Protein AF-A0A2P4XUU3-F1 (afdb_monomer_lite)

Organism: NCBI:txid4796

pLDDT: mean 79.97, std 17.24, range [43.78, 97.44]

InterPro domains:
  IPR001876 Zinc finger, RanBP2-type [PS01358] (63-82)
  IPR001876 Zinc finger, RanBP2-type [SM00547] (61-85)
  IPR036443 Zinc finger, RanBP2-type superfamily [SSF90209] (59-86)

Secondary structure (DSSP, 8-state):
-HHHHHHHHHHHHHHHHHHHHHHHHHHHHHHHHHHHHHHHHH---TT--GGG---TTTTS-PEEPBTT--EE-TT-SB-TTT-PBTT-B--------

Foldseek 3Di:
DVVVVVVVVVVVVVVVVVVVVVVVVVVVVVVVVVVVVVVVVVPPPPDPPPPPPPPPVVPQQFDQDQDPRDTHGPPDQADPPPRHGPPDHPPPPPPPD

Radius of gyration: 37.01 Å; chains: 1; bounding box: 88×36×87 Å

Structure (mmCIF, N/CA/C/O backbone):
data_AF-A0A2P4XUU3-F1
#
_entry.id   AF-A0A2P4XUU3-F1
#
loop_
_atom_site.group_PDB
_atom_site.id
_atom_site.type_symbol
_atom_site.label_atom_id
_atom_site.label_alt_id
_atom_site.label_comp_id
_atom_site.label_asym_id
_atom_site.label_entity_id
_atom_site.label_seq_id
_atom_site.pdbx_PDB_ins_code
_atom_site.Cartn_x
_atom_site.Cartn_y
_atom_site.Cartn_z
_atom_site.occupancy
_atom_site.B_iso_or_equiv
_atom_site.auth_seq_id
_atom_site.auth_comp_id
_atom_site.auth_asym_id
_atom_site.auth_atom_id
_atom_site.pdbx_PDB_model_num
ATOM 1 N N . MET A 1 1 ? 40.887 16.373 -58.074 1.00 60.69 1 MET A N 1
ATOM 2 C CA . MET A 1 1 ? 40.037 16.927 -56.990 1.00 60.69 1 MET A CA 1
ATOM 3 C C . MET A 1 1 ? 38.887 15.997 -56.569 1.00 60.69 1 MET A C 1
ATOM 5 O O . MET A 1 1 ? 38.326 16.200 -55.505 1.00 60.69 1 MET A O 1
ATOM 9 N N . THR A 1 2 ? 38.545 14.961 -57.342 1.00 74.75 2 THR A N 1
ATOM 10 C CA . THR A 1 2 ? 37.383 14.078 -57.104 1.00 74.75 2 THR A CA 1
ATOM 11 C C . THR A 1 2 ? 37.626 12.963 -56.078 1.00 74.75 2 THR A C 1
ATOM 13 O O . THR A 1 2 ? 36.734 12.660 -55.294 1.00 74.75 2 THR A O 1
ATOM 16 N N . ALA A 1 3 ? 38.836 12.395 -56.018 1.00 77.56 3 ALA A N 1
ATOM 17 C CA . ALA A 1 3 ? 39.163 11.311 -55.083 1.00 77.56 3 ALA A CA 1
ATOM 18 C C . ALA A 1 3 ? 39.088 11.740 -53.603 1.00 77.56 3 ALA A C 1
ATOM 20 O O . ALA A 1 3 ? 38.557 11.008 -52.778 1.00 77.56 3 ALA A O 1
ATOM 21 N N . GLY A 1 4 ? 39.548 12.953 -53.267 1.00 84.44 4 GLY A N 1
ATOM 22 C CA . GLY A 1 4 ? 39.461 13.481 -51.898 1.00 84.44 4 GLY A CA 1
ATOM 23 C C . GLY A 1 4 ? 38.020 13.725 -51.441 1.00 84.44 4 GLY A C 1
ATOM 24 O O . GLY A 1 4 ? 37.669 13.400 -50.312 1.00 84.44 4 GLY A O 1
ATOM 25 N N . LEU A 1 5 ? 37.159 14.215 -52.339 1.00 88.25 5 LEU A N 1
ATOM 26 C CA . LEU A 1 5 ? 35.728 14.378 -52.068 1.00 88.25 5 LEU A CA 1
ATOM 27 C C . LEU A 1 5 ? 35.036 13.024 -51.870 1.00 88.25 5 LEU A C 1
ATOM 29 O O . LEU A 1 5 ? 34.241 12.883 -50.947 1.00 88.25 5 LEU A O 1
ATOM 33 N N . ALA A 1 6 ? 35.378 12.013 -52.674 1.00 87.56 6 ALA A N 1
ATOM 34 C CA . ALA A 1 6 ? 34.838 10.663 -52.518 1.00 87.56 6 ALA A CA 1
ATOM 35 C C . ALA A 1 6 ? 35.210 10.040 -51.161 1.00 87.56 6 ALA A C 1
ATOM 37 O O . ALA A 1 6 ? 34.360 9.436 -50.511 1.00 87.56 6 ALA A O 1
ATOM 38 N N . VAL A 1 7 ? 36.447 10.239 -50.694 1.00 91.94 7 VAL A N 1
ATOM 39 C CA . VAL A 1 7 ? 36.892 9.766 -49.372 1.00 91.94 7 VAL A CA 1
ATOM 40 C C . VAL A 1 7 ? 36.157 10.495 -48.244 1.00 91.94 7 VAL A C 1
ATOM 42 O O . VAL A 1 7 ? 35.696 9.850 -47.307 1.00 91.94 7 VAL A O 1
ATOM 45 N N . LEU A 1 8 ? 35.985 11.817 -48.340 1.00 92.06 8 LEU A N 1
ATOM 46 C CA . LEU A 1 8 ? 35.246 12.591 -47.335 1.00 92.06 8 LEU A CA 1
ATOM 47 C C . LEU A 1 8 ? 33.772 12.177 -47.249 1.00 92.06 8 LEU A C 1
ATOM 49 O O . LEU A 1 8 ? 33.240 12.046 -46.148 1.00 92.06 8 LEU A O 1
ATOM 53 N N . VAL A 1 9 ? 33.131 11.925 -48.393 1.00 93.06 9 VAL A N 1
ATOM 54 C CA . VAL A 1 9 ? 31.751 11.421 -48.445 1.00 93.06 9 VAL A CA 1
ATOM 55 C C . VAL A 1 9 ? 31.665 10.002 -47.879 1.00 93.06 9 VAL A C 1
ATOM 57 O O . VAL A 1 9 ? 30.757 9.703 -47.113 1.00 93.06 9 VAL A O 1
ATOM 60 N N . ALA A 1 10 ? 32.622 9.127 -48.189 1.00 93.06 10 ALA A N 1
ATOM 61 C CA . ALA A 1 10 ? 32.642 7.779 -47.625 1.00 93.06 10 ALA A CA 1
ATOM 62 C C . ALA A 1 10 ? 32.789 7.803 -46.093 1.00 93.06 10 ALA A C 1
ATOM 64 O O . ALA A 1 10 ? 32.062 7.103 -45.390 1.00 93.06 10 ALA A O 1
ATOM 65 N N . LEU A 1 11 ? 33.676 8.649 -45.561 1.00 94.50 11 LEU A N 1
ATOM 66 C CA . LEU A 1 11 ? 33.867 8.802 -44.117 1.00 94.50 11 LEU A CA 1
ATOM 67 C C . LEU A 1 11 ? 32.636 9.401 -43.430 1.00 94.50 11 LEU A C 1
ATOM 69 O O . LEU A 1 11 ? 32.250 8.926 -42.363 1.00 94.50 11 LEU A O 1
ATOM 73 N N . SER A 1 12 ? 31.986 10.400 -44.034 1.00 94.25 12 SER A N 1
ATOM 74 C CA . SER A 1 12 ? 30.775 10.993 -43.458 1.00 94.25 12 SER A CA 1
ATOM 75 C C . SER A 1 12 ? 29.614 9.998 -43.422 1.00 94.25 12 SER A C 1
ATOM 77 O O . SER 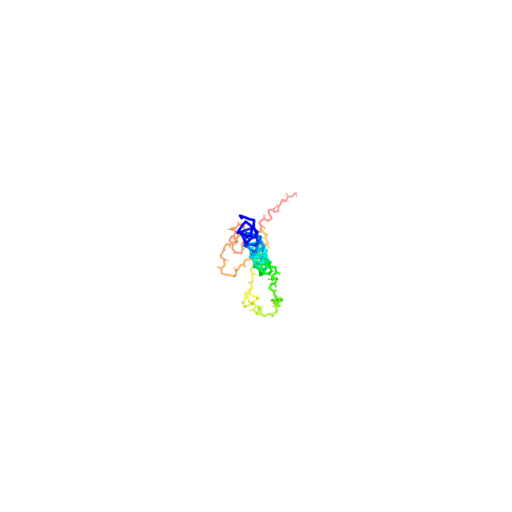A 1 12 ? 28.912 9.920 -42.414 1.00 94.25 12 SER A O 1
ATOM 79 N N . VAL A 1 13 ? 29.461 9.173 -44.463 1.00 95.44 13 VAL A N 1
ATOM 80 C CA . VAL A 1 13 ? 28.465 8.094 -44.502 1.00 95.44 13 VAL A CA 1
ATOM 81 C C . VAL A 1 13 ? 28.747 7.053 -43.419 1.00 95.44 13 VAL A C 1
ATOM 83 O O . VAL A 1 13 ? 27.830 6.674 -42.693 1.00 95.44 13 VAL A O 1
ATOM 86 N N . LEU A 1 14 ? 30.002 6.628 -43.248 1.00 95.88 14 LEU A N 1
ATOM 87 C CA . LEU A 1 14 ? 30.372 5.658 -42.211 1.00 95.88 14 LEU A CA 1
ATOM 88 C C . LEU A 1 14 ? 30.100 6.185 -40.796 1.00 95.88 14 LEU A C 1
ATOM 90 O O . LEU A 1 14 ? 29.549 5.460 -39.967 1.00 95.88 14 LEU A O 1
ATOM 94 N N . LEU A 1 15 ? 30.431 7.450 -40.528 1.00 96.00 15 LEU A N 1
ATOM 95 C CA . LEU A 1 15 ? 30.152 8.086 -39.238 1.00 96.00 15 LEU A CA 1
ATOM 96 C C . LEU A 1 15 ? 28.649 8.222 -38.984 1.00 96.00 15 LEU A C 1
ATOM 98 O O . LEU A 1 15 ? 28.191 7.964 -37.872 1.00 96.00 15 LEU A O 1
ATOM 102 N N . PHE A 1 16 ? 27.875 8.580 -40.008 1.00 96.50 16 PHE A N 1
ATOM 103 C CA . PHE A 1 16 ? 26.426 8.716 -39.895 1.00 96.50 16 PHE A CA 1
ATOM 104 C C . PHE A 1 16 ? 25.745 7.370 -39.622 1.00 96.50 16 PHE A C 1
ATOM 106 O O . PHE A 1 16 ? 24.929 7.259 -38.708 1.00 96.50 16 PHE A O 1
ATOM 113 N N . VAL A 1 17 ? 26.136 6.320 -40.350 1.00 96.25 17 VAL A N 1
ATOM 114 C CA . VAL A 1 17 ? 25.640 4.956 -40.117 1.00 96.25 17 VAL A CA 1
ATOM 115 C C . VAL A 1 17 ? 26.036 4.471 -38.721 1.00 96.25 17 VAL A C 1
ATOM 117 O O . VAL A 1 17 ? 25.192 3.942 -37.998 1.00 96.25 17 VAL A O 1
ATOM 120 N N . GLY A 1 18 ? 27.279 4.712 -38.293 1.00 96.31 18 GLY A N 1
ATOM 121 C CA . GLY A 1 18 ? 27.739 4.387 -36.941 1.00 96.31 18 GLY A CA 1
ATOM 122 C C . GLY A 1 18 ? 26.938 5.105 -35.850 1.00 96.31 18 GLY A C 1
ATOM 123 O O . GLY A 1 18 ? 26.528 4.476 -34.874 1.00 96.31 18 GLY A O 1
ATOM 124 N N . ALA A 1 19 ? 26.641 6.393 -36.037 1.00 96.50 19 ALA A N 1
ATOM 125 C CA . ALA A 1 19 ? 25.822 7.173 -35.113 1.00 96.50 19 ALA A CA 1
ATOM 126 C C . ALA A 1 19 ? 24.384 6.640 -35.028 1.00 96.50 19 ALA A C 1
ATOM 128 O O . ALA A 1 19 ? 23.859 6.489 -33.926 1.00 96.50 19 ALA A O 1
ATOM 129 N N . ILE A 1 20 ? 23.768 6.283 -36.162 1.00 96.62 20 ILE A N 1
ATOM 130 C CA . ILE A 1 20 ? 22.434 5.665 -36.184 1.00 96.62 20 ILE A CA 1
ATOM 131 C C . ILE A 1 20 ? 22.443 4.341 -35.416 1.00 96.62 20 ILE A C 1
ATOM 133 O O . ILE A 1 20 ? 21.582 4.125 -34.566 1.00 96.62 20 ILE A O 1
ATOM 137 N N . VAL A 1 21 ? 23.424 3.469 -35.662 1.00 96.56 21 VAL A N 1
ATOM 138 C CA . VAL A 1 21 ? 23.529 2.177 -34.965 1.00 96.56 21 VAL A CA 1
ATOM 139 C C . VAL A 1 21 ? 23.699 2.375 -33.455 1.00 96.56 21 VAL A C 1
ATOM 141 O O . VAL A 1 21 ? 23.029 1.699 -32.672 1.00 96.56 21 VAL A O 1
ATOM 144 N N . MET A 1 22 ? 24.531 3.331 -33.034 1.00 94.81 22 MET A N 1
ATOM 145 C CA . MET A 1 22 ? 24.724 3.658 -31.618 1.00 94.81 22 MET A CA 1
ATOM 146 C C . MET A 1 22 ? 23.455 4.218 -30.967 1.00 94.81 22 MET A C 1
ATOM 148 O O . MET A 1 22 ? 23.116 3.811 -29.855 1.00 94.81 22 MET A O 1
ATOM 152 N N . LEU A 1 23 ? 22.721 5.095 -31.659 1.00 95.62 23 LEU A N 1
ATOM 153 C CA . LEU A 1 23 ? 21.440 5.620 -31.181 1.00 95.62 23 LEU A CA 1
ATOM 154 C C . LEU A 1 23 ? 20.400 4.506 -31.046 1.00 95.62 23 LEU A C 1
ATOM 156 O O . LEU A 1 23 ? 19.776 4.391 -29.996 1.00 95.62 23 LEU A O 1
ATOM 160 N N . LEU A 1 24 ? 20.260 3.636 -32.051 1.00 94.88 24 LEU A N 1
ATOM 161 C CA . LEU A 1 24 ? 19.342 2.494 -31.994 1.00 94.88 24 LEU A CA 1
ATOM 162 C C . LEU A 1 24 ? 19.704 1.534 -30.854 1.00 94.88 24 LEU A C 1
ATOM 164 O O . LEU A 1 24 ? 18.819 1.074 -30.128 1.00 94.88 24 LEU A O 1
ATOM 168 N N . PHE A 1 25 ? 20.996 1.265 -30.646 1.00 94.94 25 PHE A N 1
ATOM 169 C CA . PHE A 1 25 ? 21.465 0.455 -29.525 1.00 94.94 25 PHE A CA 1
ATOM 170 C C . PHE A 1 25 ? 21.119 1.097 -28.176 1.00 94.94 25 PHE A C 1
ATOM 172 O O . PHE A 1 25 ? 20.608 0.414 -27.284 1.00 94.94 25 PHE A O 1
ATOM 179 N N . PHE A 1 26 ? 21.348 2.403 -28.031 1.00 94.69 26 PHE A N 1
ATOM 180 C CA . PHE A 1 26 ? 21.053 3.141 -26.805 1.00 94.69 26 PHE A CA 1
ATOM 181 C C . PHE A 1 26 ? 19.545 3.216 -26.527 1.00 94.69 26 PHE A C 1
ATOM 183 O O . P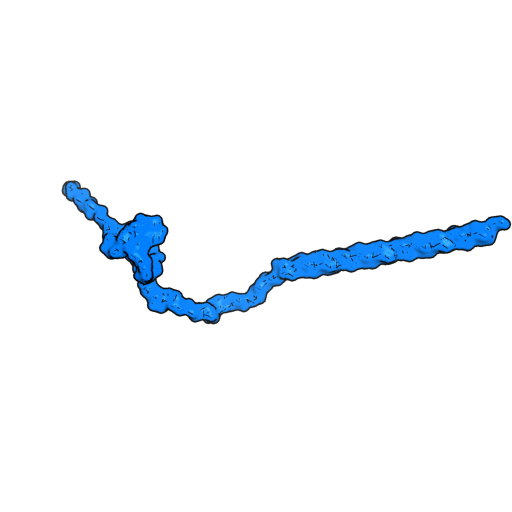HE A 1 26 ? 19.114 2.899 -25.419 1.00 94.69 26 PHE A O 1
ATOM 190 N N . CYS A 1 27 ? 18.726 3.516 -27.540 1.00 94.00 27 CYS A N 1
ATOM 191 C CA . CYS A 1 27 ? 17.266 3.490 -27.445 1.00 94.00 27 CYS A CA 1
ATOM 192 C C . CYS A 1 27 ? 16.757 2.108 -27.025 1.00 94.00 27 CYS A C 1
ATOM 194 O O . CYS A 1 27 ? 15.943 2.013 -26.107 1.00 94.00 27 CYS A O 1
ATOM 196 N N . ARG A 1 28 ? 17.282 1.030 -27.626 1.00 92.44 28 ARG A N 1
ATOM 197 C CA . ARG A 1 28 ? 16.917 -0.342 -27.249 1.00 92.44 28 ARG A CA 1
ATOM 198 C C . ARG A 1 28 ? 17.309 -0.653 -25.805 1.00 92.44 28 ARG A C 1
ATOM 200 O O . ARG A 1 28 ? 16.535 -1.265 -25.080 1.00 92.44 28 ARG A O 1
ATOM 207 N N . ARG A 1 29 ? 18.493 -0.220 -25.358 1.00 89.75 29 ARG A N 1
ATOM 208 C CA . ARG A 1 29 ? 18.944 -0.404 -23.967 1.00 89.75 29 ARG A CA 1
ATOM 209 C C . ARG A 1 29 ? 18.043 0.332 -22.978 1.00 89.75 29 ARG A C 1
ATOM 211 O O . ARG A 1 29 ? 17.675 -0.267 -21.974 1.00 89.75 29 ARG A O 1
ATOM 218 N N . ILE A 1 30 ? 17.656 1.573 -23.274 1.00 86.25 30 ILE A N 1
ATOM 219 C CA . ILE A 1 30 ? 16.716 2.342 -22.443 1.00 86.25 30 ILE A CA 1
ATOM 220 C C . ILE A 1 30 ? 15.346 1.660 -22.398 1.00 86.25 30 ILE A C 1
ATOM 222 O O . ILE A 1 30 ? 14.779 1.523 -21.318 1.00 86.25 30 ILE A O 1
ATOM 226 N N . GLN A 1 31 ? 14.826 1.198 -23.539 1.00 85.88 31 GLN A N 1
ATOM 227 C CA . GLN A 1 31 ? 13.547 0.482 -23.595 1.00 85.88 31 GLN A CA 1
ATOM 228 C C . GLN A 1 31 ? 13.570 -0.786 -22.734 1.00 85.88 31 GLN A C 1
ATOM 230 O O . GLN A 1 31 ? 12.680 -0.969 -21.911 1.00 85.88 31 GLN A O 1
ATOM 235 N N . VAL A 1 32 ? 14.626 -1.600 -22.845 1.00 79.62 32 VAL A N 1
ATOM 236 C CA . VAL A 1 32 ? 14.799 -2.817 -22.031 1.00 79.62 32 VAL A CA 1
ATOM 237 C C . VAL A 1 32 ? 14.913 -2.493 -20.536 1.00 79.62 32 VAL A C 1
ATOM 239 O O . VAL A 1 32 ? 14.369 -3.219 -19.709 1.00 79.62 32 VAL A O 1
ATOM 242 N N . GLN A 1 33 ? 15.606 -1.411 -20.160 1.00 71.12 33 GLN A N 1
ATOM 243 C CA . GLN A 1 33 ? 15.652 -0.973 -18.757 1.00 71.12 33 GLN A CA 1
ATOM 244 C C . GLN A 1 33 ? 14.266 -0.553 -18.250 1.00 71.12 33 GLN A C 1
ATOM 246 O O . GLN A 1 33 ? 13.862 -0.990 -17.175 1.00 71.12 33 GLN A O 1
ATOM 251 N N . ARG A 1 34 ? 13.516 0.223 -19.043 1.00 70.62 34 ARG A N 1
ATOM 252 C CA . ARG A 1 34 ? 12.160 0.673 -18.694 1.00 70.62 34 ARG A CA 1
ATOM 253 C C . ARG A 1 34 ? 11.182 -0.492 -18.543 1.00 70.62 34 ARG A C 1
ATOM 255 O O . ARG A 1 34 ? 10.361 -0.489 -17.632 1.00 70.62 34 ARG A O 1
ATOM 262 N N . GLU A 1 35 ? 11.265 -1.486 -19.421 1.00 66.50 35 GLU A N 1
ATOM 263 C CA . GLU A 1 35 ? 10.442 -2.695 -19.336 1.00 66.50 35 GLU A CA 1
ATOM 264 C C . GLU A 1 35 ? 10.771 -3.502 -18.071 1.00 66.50 35 GLU A C 1
ATOM 266 O O . GLU A 1 35 ? 9.866 -3.934 -17.362 1.00 66.50 35 GLU A O 1
ATOM 271 N N . ARG A 1 36 ? 12.058 -3.613 -17.710 1.00 60.56 36 ARG A N 1
ATOM 272 C CA . ARG A 1 36 ? 12.490 -4.276 -16.471 1.00 60.56 36 ARG A CA 1
ATOM 273 C C . ARG A 1 36 ? 11.976 -3.568 -15.214 1.00 60.56 36 ARG A C 1
ATOM 275 O O . ARG A 1 36 ? 11.494 -4.246 -14.316 1.00 60.56 36 ARG A O 1
ATOM 282 N N . GLU A 1 37 ? 12.053 -2.239 -15.143 1.00 60.03 37 GLU A N 1
ATOM 283 C CA . GLU A 1 37 ? 11.481 -1.474 -14.020 1.00 60.03 37 GLU A CA 1
ATOM 284 C C . GLU A 1 37 ? 9.958 -1.637 -13.935 1.00 60.03 37 GLU A C 1
ATOM 286 O O . GLU A 1 37 ? 9.416 -1.803 -12.844 1.00 60.03 37 GLU A O 1
ATOM 291 N N . SER A 1 38 ? 9.269 -1.667 -15.081 1.00 61.28 38 SER A N 1
ATOM 292 C CA . SER A 1 38 ? 7.822 -1.898 -15.121 1.00 61.28 38 SER A CA 1
ATOM 293 C C . SER A 1 38 ? 7.438 -3.292 -14.619 1.00 61.28 38 SER A C 1
ATOM 295 O O . SER A 1 38 ? 6.430 -3.430 -13.935 1.00 61.28 38 SER A O 1
ATOM 297 N N . LEU A 1 39 ? 8.228 -4.324 -14.930 1.00 59.59 39 LEU A N 1
ATOM 298 C CA . LEU A 1 39 ? 7.972 -5.695 -14.477 1.00 59.59 39 LEU A CA 1
ATOM 299 C C . LEU A 1 39 ? 8.259 -5.892 -12.984 1.00 59.59 39 LEU A C 1
ATOM 301 O O . LEU A 1 39 ? 7.567 -6.673 -12.341 1.00 59.59 39 LEU A O 1
ATOM 305 N N . VAL A 1 40 ? 9.215 -5.153 -12.410 1.00 58.19 40 VAL A N 1
ATOM 306 C CA . VAL A 1 40 ? 9.478 -5.170 -10.958 1.00 58.19 40 VAL A CA 1
ATOM 307 C C . VAL A 1 40 ? 8.272 -4.654 -10.163 1.00 58.19 40 VAL A C 1
ATOM 309 O O . VAL A 1 40 ? 8.026 -5.131 -9.061 1.00 58.19 40 VAL A O 1
ATOM 312 N N . PHE A 1 41 ? 7.483 -3.734 -10.728 1.00 56.97 41 PHE A N 1
ATOM 313 C CA . PHE A 1 41 ? 6.248 -3.251 -10.101 1.00 56.97 41 PHE A CA 1
ATOM 314 C C . PHE A 1 41 ? 5.058 -4.214 -10.274 1.00 56.97 41 PHE A C 1
ATOM 316 O O . PHE A 1 41 ? 4.145 -4.209 -9.457 1.00 56.97 41 PHE A O 1
ATOM 323 N N . ILE A 1 42 ? 5.067 -5.043 -11.327 1.00 59.41 42 ILE A N 1
ATOM 324 C CA . ILE A 1 42 ? 4.007 -6.025 -11.638 1.00 59.41 42 ILE A CA 1
ATOM 325 C C . ILE A 1 42 ? 4.315 -7.403 -11.026 1.00 59.41 42 ILE A C 1
ATOM 327 O O . ILE A 1 42 ? 3.528 -8.336 -11.166 1.00 59.41 42 ILE A O 1
ATOM 331 N N . GLN A 1 43 ? 5.437 -7.552 -10.317 1.00 53.00 43 GLN A N 1
ATOM 332 C CA . GLN A 1 43 ? 5.659 -8.701 -9.450 1.00 53.00 43 GLN A CA 1
ATOM 333 C C . GLN A 1 43 ? 4.641 -8.626 -8.299 1.00 53.00 43 GLN A C 1
ATOM 335 O O . GLN A 1 43 ? 4.943 -8.130 -7.214 1.00 53.00 43 GLN A O 1
ATOM 340 N N . GLU A 1 44 ? 3.418 -9.098 -8.557 1.00 60.03 44 GLU A N 1
ATOM 341 C CA . GLU A 1 44 ? 2.495 -9.526 -7.515 1.00 60.03 44 GLU A CA 1
ATOM 342 C C . GLU A 1 44 ? 3.320 -10.392 -6.562 1.00 60.03 44 GLU A C 1
ATOM 344 O O . GLU A 1 44 ? 4.029 -11.293 -7.036 1.00 60.03 44 GLU A O 1
ATOM 349 N N . PRO A 1 45 ? 3.341 -10.072 -5.256 1.00 57.66 45 PRO A N 1
ATOM 350 C CA . PRO A 1 45 ? 4.067 -10.878 -4.298 1.00 57.66 45 PRO A CA 1
ATOM 351 C C . PRO A 1 45 ? 3.534 -12.289 -4.468 1.00 57.66 45 PRO A C 1
ATOM 353 O O . PRO A 1 45 ? 2.345 -12.518 -4.255 1.00 57.66 45 PRO A O 1
ATOM 356 N N . ALA A 1 46 ? 4.411 -13.174 -4.945 1.00 60.84 46 ALA A N 1
ATOM 357 C CA . ALA A 1 46 ? 4.149 -14.590 -5.056 1.00 60.84 46 ALA A CA 1
ATOM 358 C C . ALA A 1 46 ? 3.553 -15.012 -3.717 1.00 60.84 46 ALA A C 1
ATOM 360 O O . ALA A 1 46 ? 4.244 -14.960 -2.700 1.00 60.84 46 ALA A O 1
ATOM 361 N N . ASP A 1 47 ? 2.238 -15.237 -3.736 1.00 60.62 47 ASP A N 1
ATOM 362 C CA . ASP A 1 47 ? 1.519 -16.099 -2.829 1.00 60.62 47 ASP A CA 1
ATOM 363 C C . ASP A 1 47 ? 2.111 -16.089 -1.416 1.00 60.62 47 ASP A C 1
ATOM 365 O O . ASP A 1 47 ? 2.644 -17.074 -0.910 1.00 60.62 47 ASP A O 1
ATOM 369 N N . VAL A 1 48 ? 1.986 -14.935 -0.749 1.00 56.28 48 VAL A N 1
ATOM 370 C CA . VAL A 1 48 ? 1.968 -14.912 0.713 1.00 56.28 48 VAL A CA 1
ATOM 371 C C . VAL A 1 48 ? 0.708 -15.676 1.101 1.00 56.28 48 VAL A C 1
ATOM 373 O O . VAL A 1 48 ? -0.373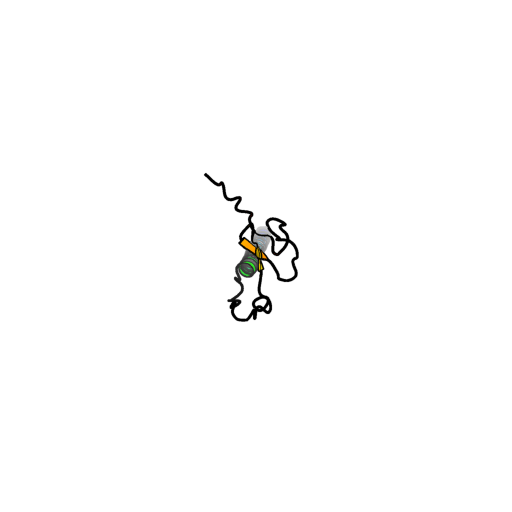 -15.097 1.242 1.00 56.28 48 VAL A O 1
ATOM 376 N N . TYR A 1 49 ? 0.822 -17.002 1.188 1.00 59.22 49 TYR A N 1
ATOM 377 C CA . TYR A 1 49 ? -0.218 -17.836 1.759 1.00 59.22 49 TYR A CA 1
ATOM 378 C C . TYR A 1 49 ? -0.493 -17.272 3.146 1.00 59.22 49 TYR A C 1
ATOM 380 O O . TYR A 1 49 ? 0.375 -17.220 4.016 1.00 59.22 49 TYR A O 1
ATOM 388 N N . ARG A 1 50 ? -1.732 -16.821 3.336 1.00 57.62 50 ARG A N 1
ATOM 389 C CA . ARG A 1 50 ? -2.278 -16.265 4.581 1.00 57.62 50 ARG A CA 1
ATOM 390 C C . ARG A 1 50 ? -2.193 -17.247 5.767 1.00 57.62 50 ARG A C 1
ATOM 392 O O . ARG A 1 50 ? -2.628 -16.934 6.865 1.00 57.62 50 ARG A O 1
ATOM 399 N N . GLU A 1 51 ? -1.668 -18.440 5.539 1.00 58.22 51 GLU A N 1
ATOM 400 C CA . GLU A 1 51 ? -1.781 -19.606 6.401 1.00 58.22 51 GLU A CA 1
ATOM 401 C C . GLU A 1 51 ? -0.759 -19.611 7.551 1.00 58.22 51 GLU A C 1
ATOM 403 O O . GLU A 1 51 ? -0.971 -20.336 8.517 1.00 58.22 51 GLU A O 1
ATOM 408 N N . GLU A 1 52 ? 0.280 -18.760 7.524 1.00 56.34 52 GLU A N 1
ATOM 409 C CA . GLU A 1 52 ? 1.277 -18.665 8.613 1.00 56.34 52 GLU A CA 1
ATOM 410 C C . GLU A 1 52 ? 1.239 -17.367 9.440 1.00 56.34 52 GLU A C 1
ATOM 412 O O . GLU A 1 52 ? 2.130 -17.124 10.255 1.00 56.34 52 GLU A O 1
ATOM 417 N N . LEU A 1 53 ? 0.183 -16.550 9.341 1.00 58.47 53 LEU A N 1
ATOM 418 C CA . LEU A 1 53 ? -0.146 -15.683 10.476 1.00 58.47 53 LEU A CA 1
ATOM 419 C C . LEU A 1 53 ? -0.931 -16.536 11.473 1.00 58.47 53 LEU A C 1
ATOM 421 O O . LEU A 1 53 ? -2.160 -16.574 11.463 1.00 58.47 53 LEU A O 1
ATOM 425 N N . ASN A 1 54 ? -0.210 -17.253 12.341 1.00 55.81 54 ASN A N 1
ATOM 426 C CA . ASN A 1 54 ? -0.779 -17.667 13.616 1.00 55.81 54 ASN A CA 1
ATOM 427 C C . ASN A 1 54 ? -1.106 -16.375 14.369 1.00 55.81 54 ASN A C 1
ATOM 429 O O . ASN A 1 54 ? -0.265 -15.838 15.095 1.00 55.81 54 ASN A O 1
ATOM 433 N N . ASP A 1 55 ? -2.303 -15.851 14.110 1.00 56.72 55 ASP A N 1
ATOM 434 C CA . ASP A 1 55 ? -2.882 -14.698 14.765 1.00 56.72 55 ASP A CA 1
ATOM 435 C C . ASP A 1 55 ? -2.955 -15.029 16.257 1.00 56.72 55 ASP A C 1
ATOM 437 O O . ASP A 1 55 ? -3.972 -15.481 16.774 1.00 56.72 55 ASP A O 1
ATOM 441 N N . SER A 1 56 ? -1.886 -14.739 16.990 1.00 52.44 56 SER A N 1
ATOM 442 C CA . SER A 1 56 ? -1.902 -14.632 18.452 1.00 52.44 56 SER A CA 1
ATOM 443 C C . SER A 1 56 ? -2.941 -13.604 18.931 1.00 52.44 56 SER A C 1
ATOM 445 O O . SER A 1 56 ? -3.263 -13.534 20.114 1.00 52.44 56 SER A O 1
ATOM 447 N N . PHE A 1 57 ? -3.515 -12.839 17.997 1.00 52.38 57 PHE A N 1
ATOM 448 C CA . PHE A 1 57 ? -4.668 -11.969 18.167 1.00 52.38 57 PHE A CA 1
ATOM 449 C C . PHE A 1 57 ? -6.022 -12.709 18.226 1.00 52.38 57 PHE A C 1
ATOM 451 O O . PHE A 1 57 ? -6.969 -12.202 18.823 1.00 52.38 57 PHE A O 1
ATOM 458 N N . MET A 1 58 ? -6.142 -13.911 17.650 1.00 55.22 58 MET A N 1
ATOM 459 C CA . MET A 1 58 ? -7.386 -14.702 17.649 1.00 55.22 58 MET A CA 1
ATOM 460 C C . MET A 1 58 ? -7.661 -15.406 18.988 1.00 55.22 58 MET A C 1
ATOM 462 O O . MET A 1 58 ? -8.791 -15.823 19.234 1.00 55.22 58 MET A O 1
ATOM 466 N N . GLU A 1 59 ? -6.676 -15.496 19.886 1.00 54.44 59 GLU A N 1
ATOM 467 C CA . GLU A 1 59 ? -6.864 -16.041 21.243 1.00 54.44 59 GLU A CA 1
ATOM 468 C C . GLU A 1 59 ? -7.379 -15.007 22.255 1.00 54.44 59 GLU A C 1
ATOM 470 O O . GLU A 1 59 ? -7.790 -15.344 23.367 1.00 54.44 59 GLU A O 1
ATOM 475 N N . GLN A 1 60 ? -7.416 -13.732 21.873 1.00 64.69 60 GLN A N 1
ATOM 476 C CA . GLN A 1 60 ? -7.949 -12.664 22.705 1.00 64.69 60 GLN A CA 1
ATOM 477 C C . GLN A 1 60 ? -9.444 -12.507 22.429 1.00 64.69 60 GLN A C 1
ATOM 479 O O . GLN A 1 60 ? -9.855 -11.966 21.405 1.00 64.69 60 GLN A O 1
ATOM 484 N N . ALA A 1 61 ? -10.280 -12.972 23.360 1.00 81.69 61 ALA A N 1
ATOM 485 C CA . ALA A 1 61 ? -11.732 -12.847 23.265 1.00 81.69 61 ALA A CA 1
ATOM 486 C C . ALA A 1 61 ? -12.162 -11.365 23.169 1.00 81.69 61 ALA A C 1
ATOM 488 O O . ALA A 1 61 ? -12.299 -10.665 24.179 1.00 81.69 61 ALA A O 1
ATOM 489 N N . LEU A 1 62 ? -12.381 -10.884 21.940 1.00 90.81 62 LEU A N 1
ATOM 490 C CA . LEU A 1 62 ? -12.930 -9.558 21.658 1.00 90.81 62 LEU A CA 1
ATOM 491 C C . LEU A 1 62 ? -14.288 -9.397 22.346 1.00 90.81 62 LEU A C 1
ATOM 493 O O . LEU A 1 62 ? -15.093 -10.331 22.400 1.00 90.81 62 LEU A O 1
ATOM 497 N N . TRP A 1 63 ? -14.590 -8.193 22.829 1.00 93.56 63 TRP A N 1
ATOM 498 C CA . TRP A 1 63 ? -15.885 -7.921 23.448 1.00 93.56 63 TRP A CA 1
ATOM 499 C C . TRP A 1 63 ? -16.814 -7.161 22.514 1.00 93.56 63 TRP A C 1
ATOM 501 O O . TRP A 1 63 ? -16.447 -6.161 21.893 1.00 93.56 63 TRP A O 1
ATOM 511 N N . ARG A 1 64 ? -18.057 -7.635 22.438 1.00 94.81 64 ARG A N 1
ATOM 512 C CA . ARG A 1 64 ? -19.116 -7.006 21.655 1.00 94.81 64 ARG A CA 1
ATOM 513 C C . ARG A 1 64 ? -19.728 -5.847 22.439 1.00 94.81 64 ARG A C 1
ATOM 515 O O . ARG A 1 64 ? -20.204 -6.040 23.552 1.00 94.81 64 ARG A O 1
ATOM 522 N N . CYS A 1 65 ? -19.747 -4.652 21.858 1.00 96.06 65 CYS A N 1
ATOM 523 C CA . CYS A 1 65 ? -20.383 -3.482 22.461 1.00 96.06 65 CYS A CA 1
ATOM 524 C C . CYS A 1 65 ? -21.899 -3.684 22.611 1.00 96.06 65 CYS A C 1
ATOM 526 O O . CYS A 1 65 ? -22.570 -4.001 21.630 1.00 96.06 65 CYS A O 1
ATOM 528 N N . GLY A 1 66 ? -22.455 -3.436 23.800 1.00 93.56 66 GLY A N 1
ATOM 529 C CA . GLY A 1 66 ? -23.895 -3.553 24.054 1.00 93.56 66 GLY A CA 1
ATOM 530 C C . GLY A 1 66 ? -24.748 -2.559 23.252 1.00 93.56 66 GLY A C 1
ATOM 531 O O . GLY A 1 66 ? -25.865 -2.884 22.849 1.00 93.56 66 GLY A O 1
ATOM 532 N N . VAL A 1 67 ? -24.189 -1.396 22.895 1.00 95.31 67 VAL A N 1
ATOM 533 C CA . VAL A 1 67 ? -24.895 -0.323 22.171 1.00 95.31 67 VAL A CA 1
ATOM 534 C C . VAL A 1 67 ? -24.817 -0.467 20.649 1.00 95.31 67 VAL A C 1
ATOM 536 O O . VAL A 1 67 ? -25.860 -0.555 19.998 1.00 95.31 67 VAL A O 1
ATOM 539 N N . CYS A 1 68 ? -23.614 -0.498 20.063 1.00 95.81 68 CYS A N 1
ATOM 540 C CA . CYS A 1 68 ? -23.422 -0.506 18.600 1.00 95.81 68 CYS A CA 1
ATOM 541 C C . CYS A 1 68 ? -23.044 -1.877 18.011 1.00 95.81 68 CYS A C 1
ATOM 543 O O . CYS A 1 68 ? -22.944 -2.010 16.796 1.00 95.81 68 CYS A O 1
ATOM 545 N N . LYS A 1 69 ? -22.842 -2.902 18.853 1.00 94.44 69 LYS A N 1
ATOM 546 C CA . LYS A 1 69 ? -22.486 -4.283 18.465 1.00 94.44 69 LYS A CA 1
ATOM 547 C C . LYS A 1 69 ? -21.118 -4.464 17.780 1.00 94.44 69 LYS A C 1
ATOM 549 O O . LYS A 1 69 ? -20.817 -5.583 17.362 1.00 94.44 69 LYS A O 1
ATOM 554 N N . PHE A 1 70 ? -20.276 -3.426 17.756 1.00 95.50 70 PHE A N 1
ATOM 555 C CA . PHE A 1 70 ? -18.871 -3.482 17.326 1.00 95.50 70 PHE A CA 1
ATOM 556 C C . PHE A 1 70 ? -18.025 -4.386 18.243 1.00 95.50 70 PHE A C 1
ATOM 558 O O . PHE A 1 70 ? -18.281 -4.447 19.449 1.00 95.50 70 PHE A O 1
ATOM 565 N N . LEU A 1 71 ? -17.036 -5.088 17.681 1.00 94.62 71 LEU A N 1
ATOM 566 C CA . LEU A 1 71 ? -16.113 -5.963 18.413 1.00 94.62 71 LEU A CA 1
ATOM 567 C C . LEU A 1 71 ? -14.840 -5.188 18.761 1.00 94.62 71 LEU A C 1
ATOM 569 O O . LEU A 1 71 ? -14.143 -4.719 17.870 1.00 94.62 71 LEU A O 1
ATOM 573 N N . ASN A 1 72 ? -14.543 -5.053 20.049 1.00 94.12 72 ASN A N 1
ATOM 574 C CA . ASN A 1 72 ? -13.419 -4.263 20.549 1.00 94.12 72 ASN A CA 1
ATOM 575 C C . ASN A 1 72 ? -12.348 -5.167 21.168 1.00 94.12 72 ASN A C 1
ATOM 577 O O . ASN A 1 72 ? -12.661 -6.222 21.727 1.00 94.12 72 ASN A O 1
ATOM 581 N N . HIS A 1 73 ? -11.097 -4.706 21.139 1.00 92.25 73 HIS A N 1
ATOM 582 C CA . HIS A 1 73 ? -9.972 -5.362 21.808 1.00 92.25 73 HIS A CA 1
ATOM 583 C C . HIS A 1 73 ? -10.226 -5.502 23.327 1.00 92.25 73 HIS A C 1
ATOM 585 O O . HIS A 1 73 ? -10.770 -4.567 23.929 1.00 92.25 73 HIS A O 1
ATOM 591 N N . PRO A 1 74 ? -9.847 -6.619 23.984 1.00 91.69 74 PRO A N 1
ATOM 592 C CA . PRO A 1 74 ? -10.108 -6.848 25.412 1.00 91.69 74 PRO A CA 1
ATOM 593 C C . PRO A 1 74 ? -9.567 -5.756 26.343 1.00 91.69 74 PRO A C 1
ATOM 595 O O . PRO A 1 74 ? -10.192 -5.471 27.361 1.00 91.69 74 PRO A O 1
ATOM 598 N N . GLU A 1 75 ? -8.461 -5.100 25.986 1.00 91.31 75 GLU A N 1
ATOM 599 C CA . GLU A 1 75 ? -7.868 -4.022 26.796 1.00 91.31 75 GLU A CA 1
ATOM 600 C C . GLU A 1 75 ? -8.615 -2.679 26.689 1.00 91.31 75 GLU A C 1
ATOM 602 O O . GLU A 1 75 ? -8.393 -1.763 27.486 1.00 91.31 75 GLU A O 1
ATOM 607 N N . ARG A 1 76 ? -9.522 -2.528 25.714 1.00 93.19 76 ARG A N 1
ATOM 608 C CA . ARG A 1 76 ? -10.281 -1.286 25.520 1.00 93.19 76 ARG A CA 1
ATOM 609 C C . ARG A 1 76 ? -11.392 -1.173 26.563 1.00 93.19 76 ARG A C 1
ATOM 611 O O . ARG A 1 76 ? -12.270 -2.029 26.651 1.00 93.19 76 ARG A O 1
ATOM 618 N N . LYS A 1 77 ? -11.392 -0.067 27.314 1.00 96.31 77 LYS A N 1
ATOM 619 C CA . LYS A 1 77 ? -12.461 0.285 28.272 1.00 96.31 77 LYS A CA 1
ATOM 620 C C . LYS A 1 77 ? -13.682 0.921 27.601 1.00 96.31 77 LYS A C 1
ATOM 622 O O . LYS A 1 77 ? -14.788 0.806 28.119 1.00 96.31 77 LYS A O 1
ATOM 627 N N . LEU A 1 78 ? -13.476 1.592 26.469 1.00 97.44 78 LEU A N 1
ATOM 628 C CA . LEU A 1 78 ? -14.496 2.285 25.680 1.00 97.44 78 LEU A CA 1
ATOM 629 C C . LEU A 1 78 ? -14.587 1.629 24.302 1.00 97.44 78 LEU A C 1
ATOM 631 O O . LEU A 1 78 ? -13.600 1.082 23.814 1.00 97.44 78 LEU A O 1
ATOM 635 N N . CYS A 1 79 ? -15.760 1.677 23.679 1.00 97.38 79 CYS A N 1
ATOM 636 C CA . CYS A 1 79 ? -15.934 1.176 22.324 1.00 97.38 79 CYS A CA 1
ATOM 637 C C . CYS A 1 79 ? -15.227 2.091 21.315 1.00 97.38 79 CYS A C 1
ATOM 639 O O . CYS A 1 79 ? -15.506 3.284 21.291 1.00 97.38 79 CYS A O 1
ATOM 641 N N . ASP A 1 80 ? -14.401 1.544 20.426 1.00 96.88 80 ASP A N 1
ATOM 642 C CA . ASP A 1 80 ? -13.670 2.336 19.430 1.00 96.88 80 ASP A CA 1
ATOM 643 C C . ASP A 1 80 ? -14.611 3.052 18.441 1.00 96.88 80 ASP A C 1
ATOM 645 O O . ASP A 1 80 ? -14.284 4.127 17.944 1.00 96.88 80 ASP A O 1
ATOM 649 N N . LEU A 1 81 ? -15.814 2.509 18.212 1.00 96.38 81 LEU A N 1
ATOM 650 C CA . LEU A 1 81 ? -16.798 3.095 17.302 1.00 96.38 81 LEU A CA 1
ATOM 651 C C . LEU A 1 81 ? -17.699 4.144 17.970 1.00 96.38 81 LEU A C 1
ATOM 653 O O . LEU A 1 81 ? -17.789 5.271 17.498 1.00 96.38 81 LEU A O 1
ATOM 657 N N . CYS A 1 82 ? -18.400 3.781 19.048 1.00 96.62 82 CYS A N 1
ATOM 658 C CA . CYS A 1 82 ? -19.410 4.652 19.670 1.00 96.62 82 CYS A CA 1
ATOM 659 C C . CYS A 1 82 ? -18.979 5.243 21.018 1.00 96.62 82 CYS A C 1
ATOM 661 O O . CYS A 1 82 ? -19.781 5.902 21.673 1.00 96.62 82 CYS A O 1
ATOM 663 N N . GLN A 1 83 ? -17.744 4.969 21.456 1.00 97.19 83 GLN A N 1
ATOM 664 C CA . GLN A 1 83 ? -17.150 5.456 22.708 1.00 97.19 83 GLN A CA 1
ATOM 665 C C . GLN A 1 83 ? -17.927 5.065 23.981 1.00 97.19 83 GLN A C 1
ATOM 667 O O . GLN A 1 83 ? -17.670 5.580 25.063 1.00 97.19 83 GLN A O 1
ATOM 672 N N . THR A 1 84 ? -18.853 4.105 23.888 1.00 95.88 84 THR A N 1
ATOM 673 C CA . THR A 1 84 ? -19.598 3.569 25.035 1.00 95.88 84 THR A CA 1
ATOM 674 C C . THR A 1 84 ? -18.697 2.729 25.942 1.00 95.88 84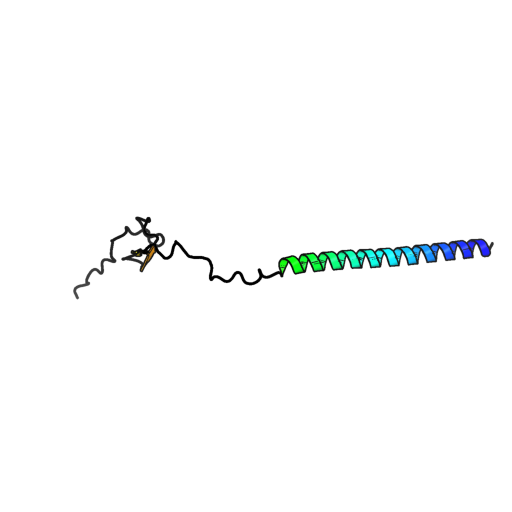 THR A C 1
ATOM 676 O O . THR A 1 84 ? -17.920 1.907 25.455 1.00 95.88 84 THR A O 1
ATOM 679 N N . LEU A 1 85 ? -18.847 2.882 27.261 1.00 96.19 85 LEU A N 1
ATOM 680 C CA . LEU A 1 85 ? -18.149 2.079 28.269 1.00 96.19 85 LEU A CA 1
ATOM 681 C C . LEU A 1 85 ? -18.468 0.581 28.136 1.00 96.19 85 LEU A C 1
ATOM 683 O O . LEU A 1 85 ? -19.621 0.184 27.951 1.00 96.19 85 LEU A O 1
ATOM 687 N N . ARG A 1 86 ? -17.443 -0.267 28.261 1.00 95.31 86 ARG A N 1
ATOM 688 C CA . ARG A 1 86 ? -17.593 -1.726 28.254 1.00 95.31 86 ARG A CA 1
ATOM 689 C C . ARG A 1 86 ? -18.572 -2.173 29.345 1.00 95.31 86 ARG A C 1
ATOM 691 O O . ARG A 1 86 ? -18.388 -1.848 30.512 1.00 95.31 86 ARG A O 1
ATOM 698 N N . GLY A 1 87 ? -19.581 -2.954 28.955 1.00 91.44 87 GLY A N 1
ATOM 699 C CA . GLY A 1 87 ? -20.638 -3.445 29.848 1.00 91.44 87 GLY A CA 1
ATOM 700 C C . GLY A 1 87 ? -21.913 -2.597 29.863 1.00 91.44 87 GLY A C 1
ATOM 701 O O . GLY A 1 87 ? -22.899 -3.033 30.446 1.00 91.44 87 GLY A O 1
ATOM 702 N N . ALA A 1 88 ? -21.935 -1.434 29.205 1.00 91.25 88 ALA A N 1
ATOM 703 C CA . ALA A 1 88 ? -23.179 -0.703 28.990 1.00 91.25 88 ALA A CA 1
ATOM 704 C C . ALA A 1 88 ? -23.978 -1.320 27.829 1.00 91.25 88 ALA A C 1
ATOM 706 O O . ALA A 1 88 ? -23.435 -1.603 26.753 1.00 91.25 88 ALA A O 1
ATOM 707 N N . GLU A 1 89 ? -25.275 -1.503 28.051 1.00 88.69 89 GLU A N 1
ATOM 708 C CA . GLU A 1 89 ? -26.226 -1.992 27.058 1.00 88.69 89 GLU A CA 1
ATOM 709 C C . GLU A 1 89 ? -27.022 -0.839 26.453 1.00 88.69 89 GLU A C 1
ATOM 711 O O . GLU A 1 89 ? -27.061 0.273 26.979 1.00 88.69 89 GLU A O 1
ATOM 716 N N . ARG A 1 90 ? -27.651 -1.094 25.305 1.00 80.12 90 ARG A N 1
ATOM 717 C CA . ARG A 1 90 ? -28.638 -0.157 24.776 1.00 80.12 90 ARG A CA 1
ATOM 718 C C . ARG A 1 90 ? -29.837 -0.175 25.722 1.00 80.12 90 ARG A C 1
ATOM 720 O O . ARG A 1 90 ? -30.526 -1.192 25.779 1.00 80.12 90 ARG A O 1
ATOM 727 N N . ASP A 1 91 ? -30.103 0.933 26.407 1.00 72.81 91 ASP A N 1
ATOM 728 C CA . ASP A 1 91 ? -31.366 1.125 27.116 1.00 72.81 91 ASP A CA 1
ATOM 729 C C . ASP A 1 91 ? -32.492 1.098 26.083 1.00 72.81 91 ASP A C 1
ATOM 731 O O . ASP A 1 91 ? -32.809 2.091 25.424 1.00 72.81 91 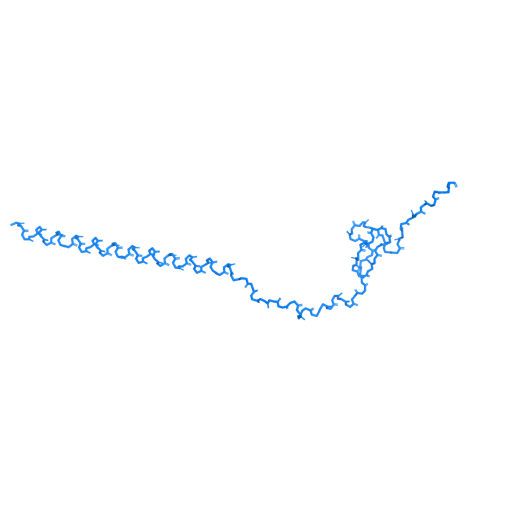ASP A O 1
ATOM 735 N N . VAL A 1 92 ? -33.089 -0.076 25.894 1.00 60.72 92 VAL A N 1
ATOM 736 C CA . VAL A 1 92 ? -34.397 -0.174 25.265 1.00 60.72 92 VAL A CA 1
ATOM 737 C C . VAL A 1 92 ? -35.354 0.346 26.322 1.00 60.72 92 VAL A C 1
ATOM 739 O O . VAL A 1 92 ? -35.864 -0.412 27.144 1.00 60.72 92 VAL A O 1
ATOM 742 N N . ALA A 1 93 ? -35.528 1.668 26.358 1.00 58.25 93 ALA A N 1
ATOM 743 C CA . ALA A 1 93 ? -36.633 2.277 27.067 1.00 58.25 93 ALA A CA 1
ATOM 744 C C . ALA A 1 93 ? -37.893 1.586 26.541 1.00 58.25 93 ALA A C 1
ATOM 746 O O . ALA A 1 93 ? -38.300 1.801 25.398 1.00 58.25 93 ALA A O 1
ATOM 747 N N . TYR A 1 94 ? -38.446 0.675 27.342 1.00 53.47 94 TYR A N 1
ATOM 748 C CA . TYR A 1 94 ? -39.735 0.071 27.076 1.00 53.47 94 TYR A CA 1
ATOM 749 C C . TYR A 1 94 ? -40.725 1.228 26.980 1.00 53.47 94 TYR A C 1
ATOM 751 O O . TYR A 1 94 ? -41.130 1.798 27.993 1.00 53.47 94 TYR A O 1
ATOM 759 N N . CYS A 1 95 ? -41.082 1.606 25.755 1.00 47.97 95 CYS A N 1
ATOM 760 C CA . CYS A 1 95 ? -42.269 2.399 25.514 1.00 47.97 95 CYS A CA 1
ATOM 761 C C . CYS A 1 95 ? -43.429 1.494 25.929 1.00 47.97 95 CYS A C 1
ATOM 763 O O . CYS A 1 95 ? -43.819 0.580 25.204 1.00 47.97 95 CYS 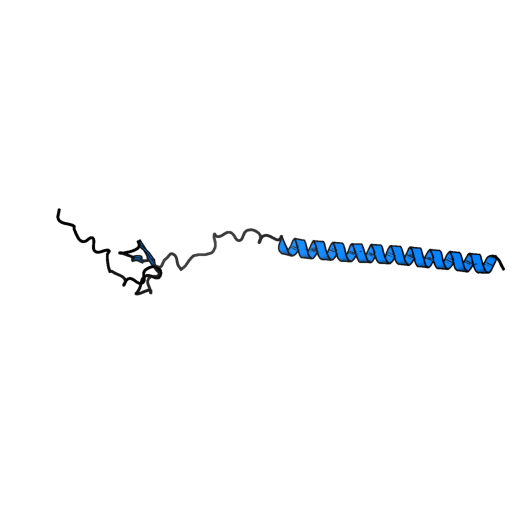A O 1
ATOM 765 N N . LYS A 1 96 ? -43.869 1.665 27.175 1.00 43.78 96 LYS A N 1
ATOM 766 C CA . LYS A 1 96 ? -45.098 1.081 27.691 1.00 43.78 96 LYS A CA 1
ATOM 767 C C . LYS A 1 96 ? -46.220 1.813 26.954 1.00 43.78 96 LYS A C 1
ATOM 769 O O . LYS A 1 96 ? -46.547 2.940 27.317 1.00 43.78 96 LYS A O 1
ATOM 774 N N . ILE A 1 97 ? -46.666 1.225 25.844 1.00 58.53 97 ILE A N 1
ATOM 775 C CA . ILE A 1 97 ? -47.937 1.572 25.198 1.00 58.53 97 ILE A CA 1
ATOM 776 C C . ILE A 1 97 ? -49.057 1.150 26.147 1.00 58.53 97 ILE A C 1
ATOM 778 O O . ILE A 1 97 ? -48.924 0.051 26.740 1.00 58.53 97 ILE A O 1
#

Sequence (97 aa):
MTAGLAVLVALSVLLFVGAIVMLLFFCRRIQVQRERESLVFIQEPADVYREELNDSFMEQALWRCGVCKFLNHPERKLCDLCQTLRGAERDVAYCKI